Protein AF-A0AAQ4D5Y0-F1 (afdb_monomer_lite)

pLDDT: mean 77.18, std 13.59, range [41.44, 93.69]

Structure (mmCIF, N/CA/C/O backbone):
data_AF-A0AAQ4D5Y0-F1
#
_entry.id   AF-A0AAQ4D5Y0-F1
#
loop_
_atom_site.group_PDB
_atom_site.id
_atom_site.type_symbol
_atom_site.label_atom_id
_atom_site.label_alt_id
_atom_site.label_comp_id
_atom_site.label_asym_id
_atom_site.label_entity_id
_atom_site.label_seq_id
_atom_site.pdbx_PDB_ins_code
_atom_site.Cartn_x
_atom_site.Cartn_y
_atom_site.Cartn_z
_atom_site.occupancy
_atom_site.B_iso_or_equiv
_atom_site.auth_seq_id
_atom_site.auth_comp_id
_atom_site.auth_asym_id
_atom_site.auth_atom_id
_atom_site.pdbx_PDB_model_num
ATOM 1 N N . MET A 1 1 ? -23.919 92.490 28.355 1.00 44.09 1 MET A N 1
ATOM 2 C CA . MET A 1 1 ? -23.799 91.118 28.898 1.00 44.09 1 MET A CA 1
ATOM 3 C C . MET A 1 1 ? -24.976 90.310 28.374 1.00 44.09 1 MET A C 1
ATOM 5 O O . MET A 1 1 ? -26.038 90.895 28.236 1.00 44.09 1 MET A O 1
ATOM 9 N N . HIS A 1 2 ? -24.755 89.023 28.092 1.00 45.09 2 HIS A N 1
ATOM 10 C CA . HIS A 1 2 ? -25.610 88.034 27.401 1.00 45.09 2 HIS A CA 1
ATOM 11 C C . HIS A 1 2 ? -25.348 87.882 25.893 1.00 45.09 2 HIS A C 1
ATOM 13 O O . HIS A 1 2 ? -25.768 88.667 25.052 1.00 45.09 2 HIS A O 1
ATOM 19 N N . THR A 1 3 ? -24.574 86.829 25.633 1.00 43.00 3 THR A N 1
ATOM 20 C CA . THR A 1 3 ? -24.179 86.214 24.367 1.00 43.00 3 THR A CA 1
ATOM 21 C C . THR A 1 3 ? -25.234 85.182 23.948 1.00 43.00 3 THR A C 1
ATOM 23 O O . THR A 1 3 ? -25.808 84.524 24.817 1.00 43.00 3 THR A O 1
ATOM 26 N N . THR A 1 4 ? -25.468 84.989 22.649 1.00 41.44 4 THR A N 1
ATOM 27 C CA . THR A 1 4 ? -25.963 83.704 22.133 1.00 41.44 4 THR A CA 1
ATOM 28 C C . THR A 1 4 ? -25.360 83.459 20.750 1.00 41.44 4 THR A C 1
ATOM 30 O O . THR A 1 4 ? -25.405 84.324 19.876 1.00 41.44 4 THR A O 1
ATOM 33 N N . ALA A 1 5 ? -24.681 82.323 20.615 1.00 49.53 5 ALA A N 1
ATOM 34 C CA . ALA A 1 5 ? -23.866 81.932 19.469 1.00 49.53 5 ALA A CA 1
ATOM 35 C C . ALA A 1 5 ? -24.716 81.248 18.373 1.00 49.53 5 ALA A C 1
ATOM 37 O O . ALA A 1 5 ? -25.759 80.673 18.688 1.00 49.53 5 ALA A O 1
ATOM 38 N N . PRO A 1 6 ? -24.290 81.292 17.094 1.00 48.28 6 PRO A N 1
ATOM 39 C CA . PRO A 1 6 ? -25.054 80.764 15.966 1.00 48.28 6 PRO A CA 1
ATOM 40 C C . PRO A 1 6 ? -24.961 79.233 15.863 1.00 48.28 6 PRO A C 1
ATOM 42 O O . PRO A 1 6 ? -23.938 78.629 16.183 1.00 48.28 6 PRO A O 1
ATOM 45 N N . GLY A 1 7 ? -26.058 78.620 15.407 1.00 49.00 7 GLY A N 1
ATOM 46 C CA . GLY A 1 7 ? -26.254 77.174 15.311 1.00 49.00 7 GLY A CA 1
ATOM 47 C C . GLY A 1 7 ? -25.265 76.457 14.388 1.00 49.00 7 GLY A C 1
ATOM 48 O O . GLY A 1 7 ? -24.993 76.896 13.272 1.00 49.00 7 GLY A O 1
ATOM 49 N N . ALA A 1 8 ? -24.757 75.321 14.866 1.00 56.78 8 ALA A N 1
ATOM 50 C CA . ALA A 1 8 ? -23.976 74.366 14.089 1.00 56.78 8 ALA A CA 1
ATOM 51 C C . ALA A 1 8 ? -24.891 73.501 13.188 1.00 56.78 8 ALA A C 1
ATOM 53 O O . ALA A 1 8 ? -26.041 73.253 13.564 1.00 56.78 8 ALA A O 1
ATOM 54 N N . PRO A 1 9 ? -24.419 73.008 12.025 1.00 58.34 9 PRO A N 1
ATOM 55 C CA . PRO A 1 9 ? -25.212 72.147 11.151 1.00 58.34 9 PRO A CA 1
ATOM 56 C C . PRO A 1 9 ? -25.373 70.746 11.760 1.00 58.34 9 PRO A C 1
ATOM 58 O O . PRO A 1 9 ? -24.429 70.200 12.329 1.00 58.34 9 PRO A O 1
ATOM 61 N N . LEU A 1 10 ? -26.562 70.155 11.612 1.00 62.34 10 LEU A N 1
ATOM 62 C CA . LEU A 1 10 ? -26.842 68.776 12.023 1.00 62.34 10 LEU A CA 1
ATOM 63 C C . LEU A 1 10 ? -25.999 67.778 11.202 1.00 62.34 10 LEU A C 1
ATOM 65 O O . LEU A 1 10 ? -25.831 67.983 9.995 1.00 62.34 10 LEU A O 1
ATOM 69 N N . PRO A 1 11 ? -25.482 66.697 11.817 1.00 64.81 11 PRO A N 1
ATOM 70 C CA . PRO A 1 11 ? -24.726 65.675 11.101 1.00 64.81 11 PRO A CA 1
ATOM 71 C C . PRO A 1 11 ? -25.622 64.924 10.093 1.00 64.81 11 PRO A C 1
ATOM 73 O O . PRO A 1 11 ? -26.813 64.735 10.354 1.00 64.81 11 PRO A O 1
ATOM 76 N N . PRO A 1 12 ? -25.079 64.500 8.935 1.00 64.50 12 PRO A N 1
ATOM 77 C CA . PRO A 1 12 ? -25.840 63.770 7.924 1.00 64.50 12 PRO A CA 1
ATOM 78 C C . PRO A 1 12 ? -26.306 62.400 8.450 1.00 64.50 12 PRO A C 1
ATOM 80 O O . PRO A 1 12 ? -25.617 61.801 9.278 1.00 64.50 12 PRO A O 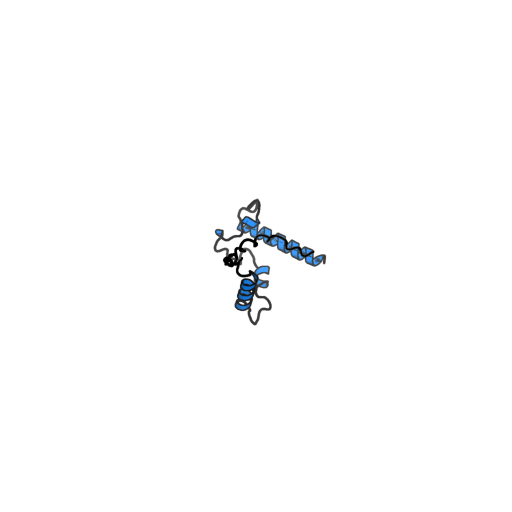1
ATOM 83 N N . PRO A 1 13 ? -27.453 61.881 7.971 1.00 62.84 13 PRO A N 1
ATOM 84 C CA . PRO A 1 13 ? -28.005 60.616 8.443 1.00 62.84 13 PRO A CA 1
ATOM 85 C C . PRO A 1 13 ? -27.047 59.454 8.151 1.00 62.84 13 PRO A C 1
ATOM 87 O O . PRO A 1 13 ? -26.628 59.246 7.008 1.00 62.84 13 PRO A O 1
ATOM 90 N N . GLU A 1 14 ? -26.704 58.689 9.189 1.00 64.31 14 GLU A N 1
ATOM 91 C CA . GLU A 1 14 ? -25.924 57.461 9.061 1.00 64.31 14 GLU A CA 1
ATOM 92 C C . GLU A 1 14 ? -26.699 56.457 8.200 1.00 64.31 14 GLU A C 1
ATOM 94 O O . GLU A 1 14 ? -27.828 56.072 8.508 1.00 64.31 14 GLU A O 1
ATOM 99 N N . ARG A 1 15 ? -26.095 56.027 7.088 1.00 62.62 15 ARG A N 1
ATOM 100 C CA . ARG A 1 15 ? -26.620 54.916 6.292 1.00 62.62 15 ARG A CA 1
ATOM 101 C C . ARG A 1 15 ? -26.483 53.644 7.125 1.00 62.62 15 ARG A C 1
ATOM 103 O O . ARG A 1 15 ? -25.397 53.074 7.187 1.00 62.62 15 ARG A O 1
ATOM 110 N N . ILE A 1 16 ? -27.569 53.205 7.755 1.00 61.25 16 ILE A N 1
ATOM 111 C CA . ILE A 1 16 ? -27.661 51.870 8.348 1.00 61.25 16 ILE A CA 1
ATOM 112 C C . ILE A 1 16 ? -27.552 50.882 7.180 1.00 61.25 16 ILE A C 1
ATOM 114 O O . ILE A 1 16 ? -28.474 50.755 6.379 1.00 61.25 16 ILE A O 1
ATOM 118 N N . LEU A 1 17 ? -26.387 50.257 7.017 1.00 61.97 17 LEU A N 1
ATOM 119 C CA . LEU A 1 17 ? -26.196 49.202 6.027 1.00 61.97 17 LEU A CA 1
ATOM 120 C C . LEU A 1 17 ? -27.030 47.998 6.477 1.00 61.97 17 LEU A C 1
ATOM 122 O O . LEU A 1 17 ? -26.792 47.456 7.556 1.00 61.97 17 LEU A O 1
ATOM 126 N N . GLU A 1 18 ? -28.018 47.602 5.675 1.00 65.94 18 GLU A N 1
ATOM 127 C CA . GLU A 1 18 ? -28.771 46.369 5.912 1.00 65.94 18 GLU A CA 1
ATOM 128 C C . GLU A 1 18 ? -27.792 45.185 6.006 1.00 65.94 18 GLU A C 1
ATOM 130 O O . GLU A 1 18 ? -26.835 45.126 5.222 1.00 65.94 18 GLU A O 1
ATOM 135 N N . PRO A 1 19 ? -27.970 44.260 6.971 1.00 66.56 19 PRO A N 1
ATOM 136 C CA . PRO A 1 19 ? -27.036 43.163 7.165 1.00 66.56 19 PRO A CA 1
ATOM 137 C C . PRO A 1 19 ? -26.981 42.322 5.893 1.00 66.56 19 PRO A C 1
ATOM 139 O O . PRO A 1 19 ? -27.956 41.682 5.499 1.00 66.56 19 PRO A O 1
ATOM 142 N N . ILE A 1 20 ? -25.822 42.332 5.238 1.00 70.62 20 ILE A N 1
ATOM 143 C CA . ILE A 1 20 ? -25.592 41.507 4.063 1.00 70.62 20 ILE A CA 1
ATOM 144 C C . ILE A 1 20 ? -25.562 40.048 4.527 1.00 70.62 20 ILE A C 1
ATOM 146 O O . ILE A 1 20 ? -24.651 39.610 5.232 1.00 70.62 20 ILE A O 1
ATOM 150 N N . PHE A 1 21 ? -26.598 39.286 4.180 1.00 69.38 21 PHE A N 1
ATOM 151 C CA . PHE A 1 21 ? -26.597 37.843 4.385 1.00 69.38 21 PHE A CA 1
ATOM 152 C C . PHE A 1 21 ? -25.606 37.233 3.394 1.00 69.38 21 PHE A C 1
ATOM 154 O O . PHE A 1 21 ? -25.943 36.915 2.255 1.00 69.38 21 PHE A O 1
ATOM 161 N N . VAL A 1 22 ? -24.349 37.112 3.819 1.00 70.19 22 VAL A N 1
ATOM 162 C CA . VAL A 1 22 ? -23.342 36.357 3.076 1.00 70.19 22 VAL A CA 1
ATOM 163 C C . VAL A 1 22 ? -23.733 34.888 3.181 1.00 70.19 22 VAL A C 1
ATOM 165 O O . VAL A 1 22 ? -23.869 34.361 4.287 1.00 70.19 22 VAL A O 1
ATOM 168 N N . ALA A 1 23 ? -23.953 34.230 2.040 1.00 68.75 23 ALA A N 1
ATOM 169 C CA . ALA A 1 23 ? -24.190 32.793 2.021 1.00 68.75 23 ALA A CA 1
ATOM 170 C C . ALA A 1 23 ? -23.056 32.093 2.792 1.00 68.75 23 ALA A C 1
ATOM 172 O O . ALA A 1 23 ? -21.890 32.457 2.594 1.00 68.75 23 ALA A O 1
ATOM 173 N N . PRO A 1 24 ? -23.363 31.124 3.677 1.00 65.38 24 PRO A N 1
ATOM 174 C CA . PRO A 1 24 ? -22.322 30.392 4.373 1.00 65.38 24 PRO A CA 1
ATOM 175 C C . PRO A 1 24 ? -21.348 29.830 3.333 1.00 65.38 24 PRO A C 1
ATOM 177 O O . PRO A 1 24 ? -21.807 29.338 2.294 1.00 65.38 24 PRO A O 1
ATOM 180 N N . PRO A 1 25 ? -20.027 29.922 3.578 1.00 70.56 25 PRO A N 1
ATOM 181 C CA . PRO A 1 25 ? -19.037 29.361 2.677 1.00 70.56 25 PRO A CA 1
ATOM 182 C C . PRO A 1 25 ? -19.455 27.936 2.294 1.00 70.56 25 PRO A C 1
ATOM 184 O O . PRO A 1 25 ? -19.887 27.191 3.184 1.00 70.56 25 PRO A O 1
ATOM 187 N N . PRO A 1 26 ? -19.393 27.557 1.002 1.00 69.81 26 PRO A N 1
ATOM 188 C CA . PRO A 1 26 ? -19.762 26.218 0.563 1.00 69.81 26 PRO A CA 1
ATOM 189 C C . PRO A 1 26 ? -19.029 25.218 1.452 1.00 69.81 26 PRO A C 1
ATOM 191 O O . PRO A 1 26 ? -17.802 25.250 1.516 1.00 69.81 26 PRO A O 1
ATOM 194 N N . HIS A 1 27 ? -19.799 24.432 2.216 1.00 62.59 27 HIS A N 1
ATOM 195 C CA . HIS A 1 27 ? -19.298 23.608 3.317 1.00 62.59 27 HIS A CA 1
ATOM 196 C C . HIS A 1 27 ? -18.025 22.878 2.877 1.00 62.59 27 HIS A C 1
ATOM 198 O O . HIS A 1 27 ? -18.110 22.016 1.994 1.00 62.59 27 HIS A O 1
ATOM 204 N N . PRO A 1 28 ? -16.854 23.197 3.454 1.00 62.31 28 PRO A N 1
ATOM 205 C CA . PRO A 1 28 ? -15.625 22.539 3.073 1.00 62.31 28 PRO A CA 1
ATOM 206 C C . PRO A 1 28 ? -15.656 21.121 3.642 1.00 62.31 28 PRO A C 1
ATOM 208 O O . PRO A 1 28 ? -15.231 20.890 4.763 1.00 62.31 28 PRO A O 1
ATOM 211 N N . HIS A 1 29 ? -16.166 20.195 2.826 1.00 60.12 29 HIS A N 1
ATOM 212 C CA . HIS A 1 29 ? -16.045 18.744 2.932 1.00 60.12 29 HIS A CA 1
ATOM 213 C C . HIS A 1 29 ? -16.682 18.140 4.200 1.00 60.12 29 HIS A C 1
ATOM 215 O O . HIS A 1 29 ? -16.341 18.472 5.330 1.00 60.12 29 HIS A O 1
ATOM 221 N N . LYS A 1 30 ? -17.596 17.171 4.032 1.00 59.06 30 LYS A N 1
ATOM 222 C CA . LYS A 1 30 ? -17.974 16.269 5.135 1.00 59.06 30 LYS A CA 1
ATOM 223 C C . LYS A 1 30 ? -16.676 15.767 5.776 1.00 59.06 30 LYS A C 1
ATOM 225 O O . LYS A 1 30 ? -15.872 15.156 5.075 1.00 59.06 30 LYS A O 1
ATOM 230 N N . LEU A 1 31 ? -16.464 16.089 7.055 1.00 65.19 31 LEU A N 1
ATOM 231 C CA . LEU A 1 31 ? -15.240 15.784 7.796 1.00 65.19 31 LEU A CA 1
ATOM 232 C C . LEU A 1 31 ? -14.823 14.340 7.489 1.00 65.19 31 LEU A C 1
ATOM 234 O O . LEU A 1 31 ? -15.591 13.416 7.753 1.00 65.19 31 LEU A O 1
ATOM 238 N N . LEU A 1 32 ? -13.625 14.144 6.927 1.00 61.59 32 LEU A N 1
ATOM 239 C CA . LEU A 1 32 ? -13.023 12.828 6.634 1.00 61.59 32 LEU A CA 1
ATOM 240 C C . LEU A 1 32 ? -13.231 11.827 7.785 1.00 61.59 32 LEU A C 1
ATOM 242 O O . LEU A 1 32 ? -1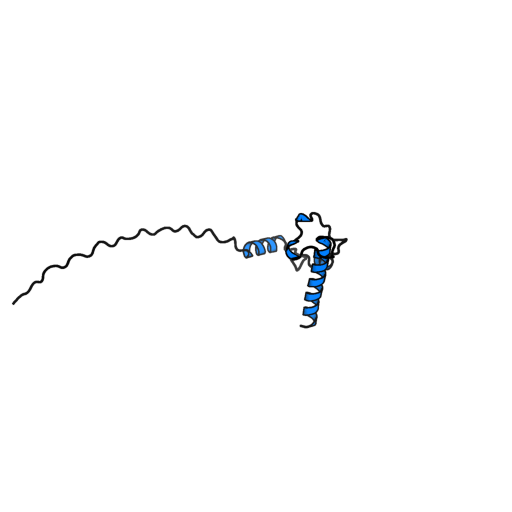3.468 10.639 7.568 1.00 61.59 32 LEU A O 1
ATOM 246 N N . HIS A 1 33 ? -13.213 12.345 9.012 1.00 63.66 33 HIS A N 1
ATOM 247 C CA . HIS A 1 33 ? -13.458 11.624 10.253 1.00 63.66 33 HIS A CA 1
ATOM 248 C C . HIS A 1 33 ? -14.829 10.941 10.309 1.00 63.66 33 HIS A C 1
ATOM 250 O O . HIS A 1 33 ? -14.909 9.790 10.725 1.00 63.66 33 HIS A O 1
ATOM 256 N N . THR A 1 34 ? -15.905 11.584 9.848 1.00 77.50 34 THR A N 1
ATOM 257 C CA . THR A 1 34 ? -17.246 10.980 9.855 1.00 77.50 34 THR A CA 1
ATOM 258 C C . THR A 1 34 ? -17.293 9.740 8.964 1.00 77.50 34 THR A C 1
ATOM 260 O O . THR A 1 34 ? -17.850 8.722 9.364 1.00 77.50 34 THR A O 1
ATOM 263 N N . TYR A 1 35 ? -16.653 9.782 7.791 1.00 79.81 35 TYR A N 1
ATOM 264 C CA . TYR A 1 35 ? -16.579 8.619 6.903 1.00 79.81 35 TYR A CA 1
ATOM 265 C C . TYR A 1 35 ? -15.736 7.486 7.503 1.00 79.81 35 TYR A C 1
ATOM 267 O O . TYR A 1 35 ? -16.110 6.318 7.402 1.00 79.81 35 TYR A O 1
ATOM 275 N N . ALA A 1 36 ? -14.631 7.833 8.172 1.00 76.00 36 ALA A N 1
ATOM 276 C CA . ALA A 1 36 ? -13.787 6.865 8.865 1.00 76.00 36 ALA A CA 1
ATOM 277 C C . ALA A 1 36 ? -14.552 6.131 9.978 1.00 76.00 36 ALA A C 1
ATOM 279 O O . ALA A 1 36 ? -14.497 4.904 10.043 1.00 76.00 36 ALA A O 1
ATOM 280 N N . TYR A 1 37 ? -15.314 6.858 10.804 1.00 83.50 37 TYR A N 1
ATOM 281 C CA . TYR A 1 37 ? -16.116 6.250 11.868 1.00 83.50 37 TYR A CA 1
ATOM 282 C C . TYR A 1 37 ? -17.249 5.375 11.328 1.00 83.50 37 TYR A C 1
ATOM 284 O O . TYR A 1 37 ? -17.439 4.272 11.832 1.00 83.50 37 TYR A O 1
ATOM 292 N N . ILE A 1 38 ? -17.962 5.820 10.287 1.00 86.94 38 ILE A N 1
ATOM 293 C CA . ILE A 1 38 ? -19.033 5.022 9.663 1.00 86.94 38 ILE A CA 1
ATOM 294 C C . ILE A 1 38 ? -18.474 3.685 9.170 1.00 86.94 38 ILE A C 1
ATOM 296 O O . ILE A 1 38 ? -18.948 2.628 9.578 1.00 86.94 38 ILE A O 1
ATOM 300 N N . ARG A 1 39 ? -17.395 3.727 8.382 1.00 81.25 39 ARG A N 1
ATOM 301 C CA . ARG A 1 39 ? -16.744 2.516 7.864 1.00 81.25 39 ARG A CA 1
ATOM 302 C C . ARG A 1 39 ? -16.211 1.627 8.986 1.00 81.25 39 ARG A C 1
ATOM 304 O O . ARG A 1 39 ? -16.255 0.411 8.856 1.00 81.25 39 ARG A O 1
ATOM 311 N N . TYR A 1 40 ? -15.705 2.203 10.074 1.00 83.06 40 TYR A N 1
ATOM 312 C CA . TYR A 1 40 ? -15.236 1.436 11.228 1.00 83.06 40 TYR A CA 1
ATOM 313 C C . TYR A 1 40 ? -16.377 0.650 11.891 1.00 83.06 40 TYR A C 1
ATOM 315 O O . TYR A 1 40 ? -16.228 -0.546 12.123 1.00 83.06 40 TYR A O 1
ATOM 323 N N . ILE A 1 41 ? -17.522 1.298 12.132 1.00 86.62 41 ILE A N 1
ATOM 324 C CA . ILE A 1 41 ? -18.706 0.667 12.740 1.00 86.62 41 ILE A CA 1
ATOM 325 C C . ILE A 1 41 ? -19.270 -0.434 11.840 1.00 86.62 41 ILE A C 1
ATOM 327 O O . ILE A 1 41 ? -19.540 -1.530 12.320 1.00 86.62 41 ILE A O 1
ATOM 331 N N . GLU A 1 42 ? -19.405 -0.172 10.540 1.00 87.19 42 GLU A N 1
ATOM 332 C CA . GLU A 1 42 ? -19.938 -1.142 9.570 1.00 87.19 42 GLU A CA 1
ATOM 333 C C . GLU A 1 42 ? -19.089 -2.415 9.455 1.00 87.19 42 GLU A C 1
ATOM 335 O O . GLU A 1 42 ? -19.612 -3.482 9.145 1.00 87.19 42 GLU A O 1
ATOM 340 N N . ASN A 1 43 ? -17.779 -2.306 9.683 1.00 81.69 43 ASN A N 1
ATOM 341 C CA . ASN A 1 43 ? -16.828 -3.401 9.493 1.00 81.69 43 ASN A CA 1
ATOM 342 C C . ASN A 1 43 ? -16.333 -4.015 10.817 1.00 81.69 43 ASN A C 1
ATOM 344 O O . ASN A 1 43 ? -15.426 -4.850 10.803 1.00 81.69 43 ASN A O 1
ATOM 348 N N . LEU A 1 44 ? -16.905 -3.623 11.960 1.00 85.19 44 LEU A N 1
ATOM 349 C CA . LEU A 1 44 ? -16.633 -4.256 13.251 1.00 85.19 44 LEU A CA 1
ATOM 350 C C . LEU A 1 44 ? -17.152 -5.700 13.236 1.00 85.19 44 LEU A C 1
ATOM 352 O O . LEU A 1 44 ? -18.341 -5.948 13.056 1.00 85.19 44 LEU A O 1
ATOM 356 N N . GLN A 1 45 ? -16.249 -6.656 13.444 1.00 82.50 45 GLN A N 1
ATOM 357 C CA . GLN A 1 45 ? -16.583 -8.073 13.575 1.00 82.50 45 GLN A CA 1
ATOM 358 C C . GLN A 1 45 ? -16.415 -8.490 15.040 1.00 82.50 45 GLN A C 1
ATOM 360 O O . GLN A 1 45 ? -15.379 -8.175 15.625 1.00 82.50 45 GLN A O 1
ATOM 365 N N . PRO A 1 46 ? -17.375 -9.217 15.641 1.00 80.75 46 PRO A N 1
ATOM 366 C CA . PRO A 1 46 ? -17.336 -9.557 17.068 1.00 80.75 46 PRO A CA 1
ATOM 367 C C . PRO A 1 46 ? -16.127 -10.424 17.456 1.00 80.75 46 PRO A C 1
ATOM 369 O O . PRO A 1 46 ? -15.689 -10.378 18.600 1.00 80.75 46 PRO A O 1
ATOM 372 N N . ASP A 1 47 ? -15.573 -11.175 16.501 1.00 81.06 47 ASP A N 1
ATOM 373 C CA . ASP A 1 47 ? -14.424 -12.068 16.697 1.00 81.06 47 ASP A CA 1
ATOM 374 C C . ASP A 1 47 ? -13.082 -11.451 16.236 1.00 81.06 47 ASP A C 1
ATOM 376 O O . ASP A 1 47 ? -12.012 -12.022 16.438 1.00 81.06 47 ASP A O 1
ATOM 380 N N . SER A 1 48 ? -13.098 -10.256 15.627 1.00 73.19 48 SER A N 1
ATOM 381 C CA . SER A 1 48 ? -11.880 -9.591 15.144 1.00 73.19 48 SER A CA 1
ATOM 382 C C . SER A 1 48 ? -11.557 -8.348 15.960 1.00 73.19 48 SER A C 1
ATOM 384 O O . SER A 1 48 ? -12.316 -7.383 15.997 1.00 73.19 48 SER A O 1
ATOM 386 N N . LYS A 1 49 ? -10.352 -8.313 16.535 1.00 75.38 49 LYS A N 1
ATOM 387 C CA . LYS A 1 49 ? -9.824 -7.125 17.230 1.00 75.38 49 LYS A CA 1
ATOM 388 C C . LYS A 1 49 ? -9.526 -5.951 16.290 1.00 75.38 49 LYS A C 1
ATOM 390 O O . LYS A 1 49 ? -9.322 -4.834 16.757 1.00 75.38 49 LYS A O 1
ATOM 395 N N . HIS A 1 50 ? -9.478 -6.190 14.979 1.00 75.56 50 HIS A N 1
ATOM 396 C CA . HIS A 1 50 ? -9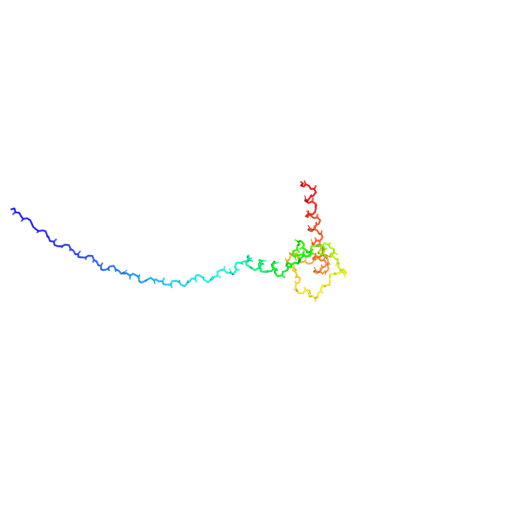.111 -5.189 13.982 1.00 75.56 50 HIS A CA 1
ATOM 397 C C . HIS A 1 50 ? -10.146 -5.143 12.857 1.00 75.56 50 HIS A C 1
ATOM 399 O O . HIS A 1 50 ? -10.597 -6.181 12.374 1.00 75.56 50 HIS A O 1
ATOM 405 N N . VAL A 1 51 ? -10.484 -3.932 12.409 1.00 76.44 51 VAL A N 1
ATOM 406 C CA . VAL A 1 51 ? -11.412 -3.713 11.286 1.00 76.44 51 VAL A CA 1
ATOM 407 C C . VAL A 1 51 ? -10.810 -4.164 9.953 1.00 76.44 51 VAL A C 1
ATOM 409 O O . VAL A 1 51 ? -11.508 -4.673 9.083 1.00 76.44 51 VAL A O 1
ATOM 412 N N . THR A 1 52 ? -9.497 -4.023 9.791 1.00 74.25 52 THR A N 1
ATOM 413 C CA . THR A 1 52 ? -8.756 -4.572 8.655 1.00 74.25 52 THR A CA 1
ATOM 414 C C . THR A 1 52 ? -8.226 -5.965 8.972 1.00 74.25 52 THR A C 1
ATOM 416 O O . THR A 1 52 ? -7.633 -6.190 10.027 1.00 74.25 52 THR A O 1
ATOM 419 N N . ASN A 1 53 ? -8.379 -6.892 8.020 1.00 79.12 53 ASN A N 1
ATOM 420 C CA . ASN A 1 53 ? -7.805 -8.234 8.106 1.00 79.12 53 ASN A CA 1
ATOM 421 C C . ASN A 1 53 ? -6.284 -8.189 7.865 1.00 79.12 53 ASN A C 1
ATOM 423 O O . ASN A 1 53 ? -5.793 -8.501 6.778 1.00 79.12 53 ASN A O 1
ATOM 427 N N . TRP A 1 54 ? -5.547 -7.749 8.885 1.00 79.56 54 TRP A N 1
ATOM 428 C CA . TRP A 1 54 ? -4.087 -7.644 8.868 1.00 79.56 54 TRP A CA 1
ATOM 429 C C . TRP A 1 54 ? -3.404 -8.981 8.599 1.00 79.56 54 TRP A C 1
ATOM 431 O O . TRP A 1 54 ? -2.394 -9.015 7.905 1.00 79.56 54 TRP A O 1
ATOM 441 N N . ASP A 1 55 ? -3.971 -10.078 9.097 1.00 82.31 55 ASP A N 1
ATOM 442 C CA . ASP A 1 55 ? -3.419 -11.415 8.894 1.00 82.31 55 ASP A CA 1
ATOM 443 C C . ASP A 1 55 ? -3.451 -11.805 7.407 1.00 82.31 55 ASP A C 1
ATOM 445 O O . ASP A 1 55 ? -2.429 -12.207 6.849 1.00 82.31 55 ASP A O 1
ATOM 449 N N . ALA A 1 56 ? -4.579 -11.567 6.726 1.00 84.44 56 ALA A N 1
ATOM 450 C CA . ALA A 1 56 ? -4.677 -11.775 5.283 1.00 84.44 56 ALA A CA 1
ATOM 451 C C . ALA A 1 56 ? -3.730 -10.857 4.494 1.00 84.44 56 ALA A C 1
ATOM 453 O O . ALA A 1 56 ? -3.115 -11.303 3.529 1.00 84.44 56 ALA A O 1
ATOM 454 N N . GLN A 1 57 ? -3.571 -9.595 4.910 1.00 84.50 57 GLN A N 1
ATOM 455 C CA . GLN A 1 57 ? -2.655 -8.661 4.242 1.00 84.50 57 GLN A CA 1
ATOM 456 C C . GLN A 1 57 ? -1.182 -9.064 4.409 1.00 84.50 57 GLN A C 1
ATOM 458 O O . GLN A 1 57 ? -0.416 -8.979 3.449 1.00 84.50 57 GLN A O 1
ATOM 463 N N . LEU A 1 58 ? -0.788 -9.545 5.591 1.00 84.44 58 LEU A N 1
ATOM 464 C CA . LEU A 1 58 ? 0.569 -10.031 5.867 1.00 84.44 58 LEU A CA 1
ATOM 465 C C . LEU A 1 58 ? 0.879 -11.345 5.138 1.00 84.44 58 LEU A C 1
ATOM 467 O O . LEU A 1 58 ? 2.022 -11.576 4.749 1.00 84.44 58 LEU A O 1
ATOM 471 N N . LYS A 1 59 ? -0.132 -12.193 4.923 1.00 88.06 59 LYS A N 1
ATOM 472 C CA . LYS A 1 59 ? -0.011 -13.468 4.194 1.00 88.06 59 LYS A CA 1
ATOM 473 C C . LYS A 1 59 ? -0.258 -13.341 2.690 1.00 88.06 59 LYS A C 1
ATOM 475 O O . LYS A 1 59 ? -0.206 -14.345 1.979 1.00 88.06 59 LYS A O 1
ATOM 480 N N . ALA A 1 60 ? -0.531 -12.139 2.188 1.00 89.06 60 ALA A N 1
ATOM 481 C CA . ALA A 1 60 ? -0.781 -11.915 0.773 1.00 89.06 60 ALA A CA 1
ATOM 482 C C . ALA A 1 60 ? 0.475 -12.235 -0.058 1.00 89.06 60 ALA A C 1
ATOM 484 O O . ALA A 1 60 ? 1.558 -11.685 0.176 1.00 89.06 60 ALA A O 1
ATOM 485 N N . THR A 1 61 ? 0.314 -13.096 -1.055 1.00 89.00 61 THR A N 1
ATOM 486 C CA . THR A 1 61 ? 1.303 -13.483 -2.062 1.00 89.00 61 THR A CA 1
ATOM 487 C C . THR A 1 61 ? 0.743 -13.231 -3.459 1.00 89.00 61 THR A C 1
ATOM 489 O O . THR A 1 61 ? -0.461 -13.039 -3.643 1.00 89.00 61 THR A O 1
ATOM 492 N N . LYS A 1 62 ? 1.620 -13.249 -4.467 1.00 87.62 62 LYS A N 1
ATOM 493 C CA . LYS A 1 62 ? 1.215 -13.063 -5.867 1.00 87.62 62 LYS A CA 1
ATOM 494 C C . LYS A 1 62 ? 0.193 -14.110 -6.325 1.00 87.62 62 LYS A C 1
ATOM 496 O O . LYS A 1 62 ? -0.651 -13.791 -7.151 1.00 87.62 62 LYS A O 1
ATOM 501 N N . ASP A 1 63 ? 0.254 -15.318 -5.766 1.00 88.56 63 ASP A N 1
ATOM 502 C CA . ASP A 1 63 ? -0.614 -16.439 -6.141 1.00 88.56 63 ASP A CA 1
ATOM 503 C C . ASP A 1 63 ? -1.985 -16.398 -5.454 1.00 88.56 63 ASP A C 1
ATOM 505 O O . ASP A 1 63 ? -2.978 -16.830 -6.033 1.00 88.56 63 ASP A O 1
ATOM 509 N N . ASN A 1 64 ? -2.063 -15.881 -4.220 1.00 89.62 64 ASN A N 1
ATOM 510 C CA . ASN A 1 64 ? -3.306 -15.880 -3.436 1.00 89.62 64 ASN A CA 1
ATOM 511 C C . ASN A 1 64 ? -4.103 -14.567 -3.526 1.00 89.62 64 ASN A C 1
ATOM 513 O O . ASN A 1 64 ? -5.216 -14.488 -3.007 1.00 89.62 64 ASN A O 1
ATOM 517 N N . THR A 1 65 ? -3.545 -13.541 -4.173 1.00 87.88 65 THR A N 1
ATOM 518 C CA . THR A 1 65 ? -4.157 -12.215 -4.298 1.00 87.88 65 THR A CA 1
ATOM 519 C C . THR A 1 65 ? -4.506 -11.941 -5.763 1.00 87.88 65 THR A C 1
ATOM 521 O O . THR A 1 65 ? -3.676 -11.404 -6.503 1.00 87.88 65 THR A O 1
ATOM 524 N N . PRO A 1 66 ? -5.721 -12.306 -6.216 1.00 85.06 66 PRO A N 1
ATOM 525 C CA . PRO A 1 66 ? -6.134 -12.071 -7.592 1.00 85.06 66 PRO A CA 1
ATOM 526 C C . PRO A 1 66 ? -6.285 -10.574 -7.868 1.00 85.06 66 PRO A C 1
ATOM 528 O O . PRO A 1 66 ? -6.910 -9.830 -7.110 1.00 85.06 66 PRO A O 1
A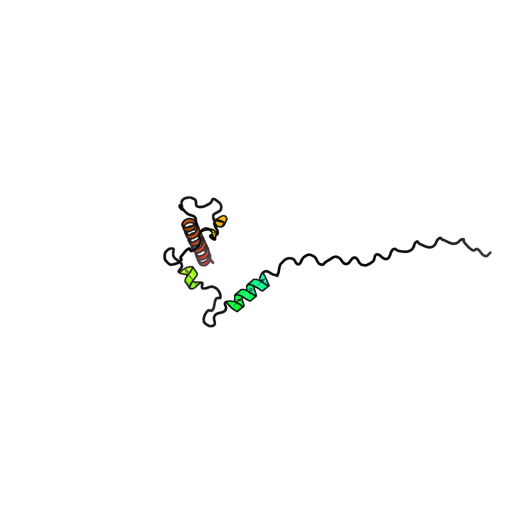TOM 531 N N . ILE A 1 67 ? -5.727 -10.137 -8.994 1.00 85.00 67 ILE A N 1
ATOM 532 C CA . ILE A 1 67 ? -5.829 -8.758 -9.468 1.00 85.00 67 ILE A CA 1
ATOM 533 C C . ILE A 1 67 ? -6.888 -8.727 -10.560 1.00 85.00 67 ILE A C 1
ATOM 535 O O . ILE A 1 67 ? -6.636 -9.125 -11.693 1.00 85.00 67 ILE A O 1
ATOM 539 N N . TYR A 1 68 ? -8.083 -8.271 -10.195 1.00 80.50 68 TYR A N 1
ATOM 540 C CA . TYR A 1 68 ? -9.231 -8.231 -11.102 1.00 80.50 68 TYR A CA 1
ATOM 541 C C . TYR A 1 68 ? -9.153 -7.089 -12.120 1.00 80.50 68 TYR A C 1
ATOM 543 O O . TYR A 1 68 ? -9.619 -7.238 -13.243 1.00 80.50 68 TYR A O 1
ATOM 551 N N . ASP A 1 69 ? -8.572 -5.950 -11.733 1.00 85.50 69 ASP A N 1
ATOM 552 C CA . ASP A 1 69 ? -8.511 -4.757 -12.575 1.00 85.50 69 ASP A CA 1
ATOM 553 C C . ASP A 1 69 ? -7.180 -4.025 -12.381 1.00 85.50 69 ASP A C 1
ATOM 555 O O . ASP A 1 69 ? -6.920 -3.412 -11.342 1.00 85.50 69 ASP A O 1
ATOM 559 N N . THR A 1 70 ? -6.327 -4.083 -13.403 1.00 85.00 70 THR A N 1
ATOM 560 C CA . THR A 1 70 ? -5.017 -3.427 -13.388 1.00 85.00 70 THR A CA 1
ATOM 561 C C . THR A 1 70 ? -5.109 -1.907 -13.514 1.00 85.00 70 THR A C 1
ATOM 563 O O . THR A 1 70 ? -4.158 -1.222 -13.145 1.00 85.00 70 THR A O 1
ATOM 566 N N . SER A 1 71 ? -6.227 -1.361 -14.009 1.00 84.56 71 SER A N 1
ATOM 567 C CA . SER A 1 71 ? -6.417 0.091 -14.157 1.00 84.56 71 SER A CA 1
ATOM 568 C C . SER A 1 71 ? -6.614 0.800 -12.815 1.00 84.56 71 SER A C 1
ATOM 570 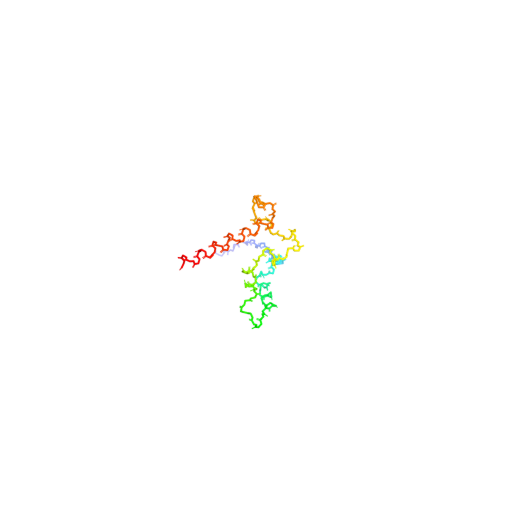O O . SER A 1 71 ? -6.296 1.978 -12.674 1.00 84.56 71 SER A O 1
ATOM 572 N N . ARG A 1 72 ? -7.085 0.059 -11.805 1.00 86.81 72 ARG A N 1
ATOM 573 C CA . ARG A 1 72 ? -7.281 0.543 -10.431 1.00 86.81 72 ARG A CA 1
ATOM 574 C C . ARG A 1 72 ? -6.026 0.464 -9.575 1.00 86.81 72 ARG A C 1
ATOM 576 O O . ARG A 1 72 ? -6.056 0.871 -8.414 1.00 86.81 72 ARG A O 1
ATOM 583 N N . LEU A 1 73 ? -4.938 -0.084 -10.112 1.00 89.75 73 LEU A N 1
ATOM 584 C CA . LEU A 1 73 ? -3.692 -0.178 -9.371 1.00 89.75 73 LEU A CA 1
ATOM 585 C C . LEU A 1 73 ? -3.110 1.223 -9.153 1.00 89.75 73 LEU A C 1
ATOM 587 O O . LEU A 1 73 ? -3.142 2.052 -10.066 1.00 89.75 73 LEU A O 1
ATOM 591 N N . PRO A 1 74 ? -2.538 1.502 -7.972 1.00 90.25 74 PRO A N 1
ATOM 592 C CA . PRO A 1 74 ? -1.975 2.806 -7.652 1.00 90.25 74 PRO A CA 1
ATOM 593 C C . PRO A 1 74 ? -0.605 2.994 -8.323 1.00 90.25 74 PRO A C 1
ATOM 595 O O . PRO A 1 74 ? 0.430 3.108 -7.673 1.00 90.25 74 PRO A O 1
ATOM 598 N N . THR A 1 75 ? -0.581 3.032 -9.653 1.00 89.19 75 THR A N 1
ATOM 599 C CA . THR A 1 75 ? 0.649 3.168 -10.450 1.00 89.19 75 THR A CA 1
ATOM 600 C C . THR A 1 75 ? 1.376 4.486 -10.195 1.00 89.19 75 THR A C 1
ATOM 602 O O . THR A 1 75 ? 2.596 4.539 -10.317 1.00 89.19 75 THR A O 1
ATOM 605 N N . HIS A 1 76 ? 0.653 5.523 -9.759 1.00 91.06 76 HIS A N 1
ATOM 606 C CA . HIS A 1 76 ? 1.220 6.812 -9.364 1.00 91.06 76 HIS A CA 1
ATOM 607 C C . HIS A 1 76 ? 2.194 6.717 -8.174 1.00 91.06 76 HIS A C 1
ATOM 609 O O . HIS A 1 76 ? 3.029 7.602 -8.014 1.00 91.06 76 HIS A O 1
ATOM 615 N N . TRP A 1 77 ? 2.151 5.647 -7.366 1.00 91.06 77 TRP A N 1
ATOM 616 C CA . TRP A 1 77 ? 3.130 5.414 -6.290 1.00 91.06 77 TRP A CA 1
ATOM 617 C C . TRP A 1 77 ? 4.517 5.047 -6.807 1.00 91.06 77 TRP A C 1
ATOM 619 O O . TRP A 1 77 ? 5.504 5.239 -6.106 1.00 91.06 77 TRP A O 1
ATOM 629 N N . LEU A 1 78 ? 4.604 4.518 -8.029 1.00 89.50 78 LEU A N 1
ATOM 630 C CA . LEU A 1 78 ? 5.865 4.048 -8.592 1.00 89.50 78 LEU A CA 1
ATOM 631 C C . LEU A 1 78 ? 6.766 5.196 -9.074 1.00 89.50 78 LEU A C 1
ATOM 633 O O . LEU A 1 78 ? 7.904 4.937 -9.454 1.00 89.50 78 LEU A O 1
ATOM 637 N N . GLY A 1 79 ? 6.285 6.447 -9.064 1.00 83.38 79 GLY A N 1
ATOM 638 C CA . GLY A 1 79 ? 7.042 7.646 -9.439 1.00 83.38 79 GLY A CA 1
ATOM 639 C C . GLY A 1 79 ? 7.554 7.594 -10.881 1.00 83.38 79 GLY A C 1
ATOM 640 O O . GLY A 1 79 ? 6.877 8.038 -11.803 1.00 83.38 79 GLY A O 1
ATOM 641 N N . ASN A 1 80 ? 8.724 6.980 -11.072 1.00 79.94 80 ASN A N 1
ATOM 642 C CA . ASN A 1 80 ? 9.395 6.767 -12.359 1.00 79.94 80 ASN A CA 1
ATOM 643 C C . ASN A 1 80 ? 8.788 5.617 -13.194 1.00 79.94 80 ASN A C 1
ATOM 645 O O . ASN A 1 80 ? 9.358 5.207 -14.206 1.00 79.94 80 ASN A O 1
ATOM 649 N N . GLY A 1 81 ? 7.642 5.075 -12.777 1.00 83.38 81 GLY A N 1
ATOM 650 C CA . GLY A 1 81 ? 6.952 3.985 -13.461 1.00 83.38 81 GLY A CA 1
ATOM 651 C C . GLY A 1 81 ? 7.494 2.602 -13.096 1.00 83.38 81 GLY A C 1
ATOM 652 O O . GLY A 1 81 ? 8.057 2.384 -12.031 1.00 83.38 81 GLY A O 1
ATOM 653 N N . VAL A 1 82 ? 7.277 1.622 -13.975 1.00 86.62 82 VAL A N 1
ATOM 654 C CA . VAL A 1 82 ? 7.483 0.194 -13.656 1.00 86.62 82 VAL A CA 1
ATOM 655 C C . VAL A 1 82 ? 8.952 -0.241 -13.591 1.00 86.62 82 VAL A C 1
ATOM 657 O O . VAL A 1 82 ? 9.241 -1.330 -13.095 1.00 86.62 82 VAL A O 1
ATOM 660 N N . GLY A 1 83 ? 9.880 0.591 -14.075 1.00 84.75 83 GLY A N 1
ATOM 661 C CA . GLY A 1 83 ? 11.315 0.297 -14.098 1.00 84.75 83 GLY A CA 1
ATOM 662 C C . GLY A 1 83 ? 11.633 -1.084 -14.688 1.00 84.75 83 GLY A C 1
ATOM 663 O O . GLY A 1 83 ? 11.010 -1.526 -15.653 1.00 84.75 83 GLY A O 1
ATOM 664 N N . SER A 1 84 ? 12.570 -1.800 -14.060 1.00 86.44 84 SER A N 1
ATOM 665 C CA . SER A 1 84 ? 13.003 -3.147 -14.471 1.00 86.44 84 SER A CA 1
ATOM 666 C C . SER A 1 84 ? 12.060 -4.279 -14.037 1.00 86.44 84 SER A C 1
ATOM 668 O O . SER A 1 84 ? 12.369 -5.449 -14.251 1.00 86.44 84 SER A O 1
ATOM 670 N N . HIS A 1 85 ? 10.912 -3.974 -13.424 1.00 87.88 85 HIS A N 1
ATOM 671 C CA . HIS A 1 85 ? 9.973 -4.992 -12.930 1.00 87.88 85 HIS A CA 1
ATOM 672 C C . HIS A 1 85 ? 9.027 -5.531 -14.019 1.00 87.88 85 HIS A C 1
ATOM 674 O O . HIS A 1 85 ? 8.222 -6.432 -13.763 1.00 87.88 85 HIS A O 1
ATOM 680 N N . GLY A 1 86 ? 9.109 -4.981 -15.235 1.00 89.25 86 GLY A N 1
ATOM 681 C CA . GLY A 1 86 ? 8.373 -5.411 -16.426 1.00 89.25 86 GLY A CA 1
ATOM 682 C C . GLY A 1 86 ? 6.913 -4.958 -16.460 1.00 89.25 86 GLY A C 1
ATOM 683 O O . GLY A 1 86 ? 6.436 -4.515 -17.500 1.00 89.25 86 GLY A O 1
ATOM 684 N N . ASN A 1 87 ? 6.198 -5.022 -15.335 1.00 90.31 87 ASN A N 1
ATOM 685 C CA . ASN A 1 87 ? 4.822 -4.540 -15.234 1.00 90.31 87 ASN A CA 1
ATOM 686 C C . ASN A 1 87 ? 4.535 -3.871 -13.879 1.00 90.31 87 ASN A C 1
ATOM 688 O O . ASN A 1 87 ? 5.269 -4.034 -12.902 1.00 90.31 87 ASN A O 1
ATOM 692 N N . ALA A 1 88 ? 3.435 -3.114 -13.831 1.00 91.00 88 ALA A N 1
ATOM 693 C CA . ALA A 1 88 ? 3.038 -2.353 -12.649 1.00 91.00 88 ALA A CA 1
ATOM 694 C C . ALA A 1 88 ? 2.712 -3.245 -11.450 1.00 91.00 88 ALA A C 1
ATOM 696 O O . ALA A 1 88 ? 3.009 -2.882 -10.318 1.00 91.00 88 ALA A O 1
ATOM 697 N N . VAL A 1 89 ? 2.159 -4.432 -11.698 1.00 92.31 89 VAL A N 1
ATOM 698 C CA . VAL A 1 89 ? 1.853 -5.414 -10.654 1.00 92.31 89 VAL A CA 1
ATOM 699 C C . VAL A 1 89 ? 3.128 -5.826 -9.923 1.00 92.31 89 VAL A C 1
ATOM 701 O O . VAL A 1 89 ? 3.220 -5.699 -8.706 1.00 92.31 89 VAL A O 1
ATOM 704 N N . ASN A 1 90 ? 4.138 -6.280 -10.659 1.00 92.19 90 ASN A N 1
ATOM 705 C CA . ASN A 1 90 ? 5.413 -6.718 -10.109 1.00 92.19 90 ASN A CA 1
ATOM 706 C C . ASN A 1 90 ? 6.143 -5.587 -9.391 1.00 92.19 90 ASN A C 1
ATOM 708 O O . ASN A 1 90 ? 6.706 -5.828 -8.324 1.00 92.19 90 ASN A O 1
ATOM 712 N N . ALA A 1 91 ? 6.107 -4.377 -9.952 1.00 93.69 91 ALA A N 1
ATOM 713 C CA . ALA A 1 91 ? 6.686 -3.196 -9.324 1.00 93.69 91 ALA A CA 1
ATOM 714 C C . ALA A 1 91 ? 6.006 -2.877 -7.982 1.00 93.69 91 ALA A C 1
ATOM 716 O O . ALA A 1 91 ? 6.688 -2.637 -6.990 1.00 93.69 91 ALA A O 1
ATOM 717 N N . LEU A 1 92 ? 4.672 -2.947 -7.915 1.00 93.25 92 LEU A N 1
ATOM 718 C CA . LEU A 1 92 ? 3.917 -2.707 -6.680 1.00 93.25 92 LEU A CA 1
ATOM 719 C C . LEU A 1 92 ? 4.152 -3.793 -5.624 1.00 93.25 92 LEU A C 1
ATOM 721 O O . LEU A 1 92 ? 4.278 -3.472 -4.445 1.00 93.25 92 LEU A O 1
ATOM 725 N N . TRP A 1 93 ? 4.274 -5.061 -6.029 1.00 92.81 93 TRP A N 1
ATOM 726 C CA . TRP A 1 93 ? 4.682 -6.136 -5.117 1.00 92.81 93 TRP A CA 1
ATOM 727 C C . TRP A 1 93 ? 6.080 -5.893 -4.543 1.00 92.81 93 TR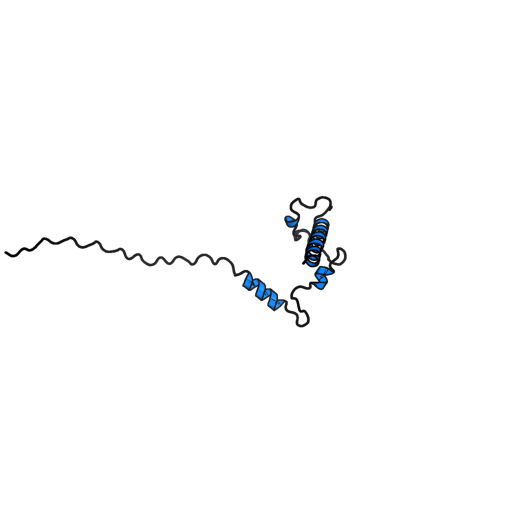P A C 1
ATOM 729 O O . TRP A 1 93 ? 6.272 -6.005 -3.335 1.00 92.81 93 TRP A O 1
ATOM 739 N N . ALA A 1 94 ? 7.039 -5.511 -5.391 1.00 92.88 94 ALA A N 1
ATOM 740 C CA . ALA A 1 94 ? 8.393 -5.197 -4.948 1.00 92.88 94 ALA A CA 1
ATOM 741 C C . ALA A 1 94 ? 8.417 -3.995 -3.988 1.00 92.88 94 ALA A C 1
ATOM 743 O O . ALA A 1 94 ? 9.080 -4.055 -2.953 1.00 92.88 94 ALA A O 1
ATOM 744 N N . LEU A 1 95 ? 7.653 -2.939 -4.292 1.00 93.38 95 LEU A N 1
ATOM 745 C CA . LEU A 1 95 ? 7.513 -1.767 -3.427 1.00 93.38 95 LEU A CA 1
ATOM 746 C C . LEU A 1 95 ? 6.928 -2.143 -2.059 1.00 93.38 95 LEU A C 1
ATOM 748 O O . LEU A 1 95 ? 7.468 -1.742 -1.030 1.00 93.38 95 LEU A O 1
ATOM 752 N N . ARG A 1 96 ? 5.861 -2.949 -2.036 1.00 92.12 96 ARG A N 1
ATOM 753 C CA . ARG A 1 96 ? 5.255 -3.444 -0.793 1.00 92.12 96 ARG A CA 1
ATOM 754 C C . ARG A 1 96 ? 6.273 -4.192 0.062 1.00 92.12 96 ARG A C 1
ATOM 756 O O . ARG A 1 96 ? 6.394 -3.909 1.251 1.00 92.12 96 ARG A O 1
ATOM 763 N N . ASP A 1 97 ? 6.992 -5.139 -0.535 1.00 91.62 97 ASP A N 1
ATOM 764 C CA . ASP A 1 97 ? 7.954 -5.971 0.189 1.00 91.62 97 ASP A CA 1
ATOM 765 C C . ASP A 1 97 ? 9.124 -5.139 0.728 1.00 91.62 97 ASP A C 1
ATOM 767 O O . ASP A 1 97 ? 9.595 -5.387 1.839 1.00 91.62 97 ASP A O 1
ATOM 771 N N . PHE A 1 98 ? 9.566 -4.131 -0.030 1.00 91.94 98 PHE A N 1
ATOM 772 C CA . PHE A 1 98 ? 10.563 -3.163 0.418 1.00 91.94 98 PHE A CA 1
ATOM 773 C C . PHE A 1 98 ? 10.074 -2.376 1.642 1.00 91.94 98 PHE A C 1
ATOM 775 O O . PHE A 1 98 ? 10.745 -2.379 2.674 1.00 91.94 98 PHE A O 1
ATOM 782 N N . MET A 1 99 ? 8.883 -1.773 1.567 1.00 91.56 99 MET A N 1
ATOM 783 C CA . MET A 1 99 ? 8.323 -0.980 2.670 1.00 91.56 99 MET A CA 1
ATOM 784 C C . MET A 1 99 ? 8.034 -1.826 3.914 1.00 91.56 99 MET A C 1
ATOM 786 O O . MET A 1 99 ? 8.269 -1.380 5.033 1.00 91.56 99 MET A O 1
ATOM 790 N N . LEU A 1 100 ? 7.554 -3.061 3.737 1.00 89.81 100 LEU A N 1
ATOM 791 C CA . LEU A 1 100 ? 7.292 -3.968 4.853 1.00 89.81 100 LEU A CA 1
ATOM 792 C C . LEU A 1 100 ? 8.589 -4.348 5.577 1.00 89.81 100 LEU A C 1
ATOM 794 O O . LEU A 1 100 ? 8.625 -4.376 6.805 1.00 89.81 100 LEU A O 1
ATOM 798 N N . ARG A 1 101 ? 9.668 -4.613 4.830 1.00 90.25 101 ARG A N 1
ATOM 799 C CA . ARG A 1 101 ? 10.988 -4.890 5.415 1.00 90.25 101 ARG A CA 1
ATOM 800 C C . ARG A 1 101 ? 11.540 -3.686 6.167 1.00 90.25 101 ARG A C 1
ATOM 802 O O . ARG A 1 101 ? 12.068 -3.876 7.257 1.00 90.25 101 ARG A O 1
ATOM 809 N N . ASP A 1 102 ? 11.408 -2.488 5.606 1.00 91.62 102 ASP A N 1
ATOM 810 C CA . ASP A 1 102 ? 11.867 -1.248 6.236 1.00 91.62 102 ASP A CA 1
ATOM 811 C C . ASP A 1 102 ? 11.124 -0.981 7.557 1.00 91.62 102 ASP A C 1
ATOM 813 O O . ASP A 1 102 ? 11.749 -0.849 8.609 1.00 91.62 102 ASP A O 1
ATOM 817 N N . ALA A 1 103 ? 9.789 -1.065 7.547 1.00 87.44 103 ALA A N 1
ATOM 818 C CA . ALA A 1 103 ? 8.961 -0.897 8.743 1.00 87.44 103 ALA A CA 1
ATOM 819 C C . ALA A 1 103 ? 9.298 -1.912 9.853 1.00 87.44 103 ALA A C 1
ATOM 821 O O . ALA A 1 103 ? 9.401 -1.552 11.028 1.00 87.44 103 ALA A O 1
ATOM 822 N N . LEU A 1 104 ? 9.505 -3.183 9.492 1.00 85.38 104 LEU A N 1
ATOM 823 C CA . LEU A 1 104 ? 9.906 -4.224 10.446 1.00 85.38 104 LEU A CA 1
ATOM 824 C C . LEU A 1 104 ? 11.365 -4.072 10.905 1.00 85.38 104 LEU A C 1
ATOM 826 O O . LEU A 1 104 ? 11.701 -4.473 12.019 1.00 85.38 104 LEU A O 1
ATOM 830 N N . GLY A 1 105 ? 12.235 -3.502 10.070 1.00 83.00 105 GLY A N 1
ATOM 831 C CA . GLY A 1 105 ? 13.608 -3.154 10.429 1.00 83.00 105 GLY A CA 1
ATOM 832 C C . GLY A 1 105 ? 13.660 -2.058 11.491 1.00 83.00 105 GLY A C 1
ATOM 833 O O . GLY A 1 105 ? 14.380 -2.204 12.477 1.00 83.00 105 GLY A O 1
ATOM 834 N N . ILE A 1 106 ? 12.832 -1.019 11.347 1.00 72.88 106 ILE A N 1
ATOM 835 C CA . ILE A 1 106 ? 12.690 0.066 12.332 1.00 72.88 106 ILE A CA 1
ATOM 836 C C . ILE A 1 106 ? 12.244 -0.487 13.693 1.00 72.88 106 ILE A C 1
ATOM 838 O O . ILE A 1 106 ? 12.829 -0.145 14.719 1.00 72.88 106 ILE A O 1
ATOM 842 N N . ALA A 1 107 ? 11.276 -1.408 13.708 1.00 67.94 107 ALA A N 1
ATOM 843 C CA . ALA A 1 107 ? 10.774 -2.024 14.939 1.00 67.94 107 ALA A CA 1
ATOM 844 C C . ALA A 1 107 ? 11.821 -2.850 15.711 1.00 67.94 107 ALA A C 1
ATOM 846 O O . ALA A 1 107 ? 11.598 -3.172 16.872 1.00 67.94 107 ALA A O 1
ATOM 847 N N . ARG A 1 108 ? 12.945 -3.224 15.084 1.00 61.53 108 ARG A N 1
ATOM 848 C CA . ARG A 1 108 ? 14.037 -3.967 15.740 1.00 61.53 108 ARG A CA 1
ATOM 849 C C . ARG A 1 108 ? 15.114 -3.067 16.344 1.00 61.53 108 ARG A C 1
ATOM 851 O O . ARG A 1 108 ? 15.963 -3.574 17.070 1.00 61.53 108 ARG A O 1
ATOM 858 N N . ILE A 1 109 ? 15.133 -1.787 15.975 1.00 60.69 109 ILE A N 1
ATOM 859 C CA . ILE A 1 109 ? 16.123 -0.800 16.431 1.00 60.69 109 ILE A CA 1
ATOM 860 C C . ILE A 1 109 ? 15.554 0.050 17.583 1.00 60.69 109 ILE A C 1
ATOM 862 O O . ILE A 1 109 ? 16.325 0.599 18.368 1.00 60.69 109 ILE A O 1
ATOM 866 N N . SER A 1 110 ? 14.222 0.143 17.682 1.00 51.12 110 SER A N 1
ATOM 867 C CA . SER A 1 110 ? 13.491 0.738 18.811 1.00 51.12 110 SER A CA 1
ATOM 868 C C . SER A 1 110 ? 13.355 -0.220 19.988 1.00 51.12 110 SER A C 1
ATOM 870 O O . SER A 1 110 ? 13.139 0.323 21.095 1.00 51.12 110 SER A O 1
#

Organism: Amblyomma americanum (NCBI:txid6943)

Foldseek 3Di:
DDDDDDDDDDDDDDPPPDPPPDPPDPPPDDPPVVVVVVLQVVQDDPPDPDSDPVVCVVVDDPVVDDDPDPVPQPQVVLVVGQPPLPHSVSSVVVVVVVVVVVVVVVVVVD

Secondary structure (DSSP, 8-state):
----PPPPPPPPPP-------PPPPP---S-HHHHHHHHHHHT--TT-S-SS-HHHHHT--TTTS--S-GGGS-GGGGSS-SGGGSSHHHHHHHHHHHHHHHHHHHTTT-

Sequence (110 aa):
MHTTAPGAPLPPPERILEPIFVAPPPHPHKLLHTYAYIRYIENLQPDSKHVTNWDAQLKATKDNTPIYDTSRLPTHWLGNGVGSHGNAVNALWALRDFMLRDALGIARIS

Radius of gyration: 33.17 Å; chains: 1; bounding box: 45×108×45 Å